Protein AF-A0A539DRM1-F1 (afdb_monomer_lite)

Sequence (73 aa):
MKYVLVDRYLELVPGEHATAVKNVPLGEDYHAAPCLEPAYPPSLLMETMAQAAGMLIAVTFDFQRKTVFAKIE

Structure (mmCIF, N/CA/C/O backbone):
data_AF-A0A539DRM1-F1
#
_entry.id   AF-A0A539DRM1-F1
#
loop_
_atom_site.group_PDB
_atom_site.id
_atom_site.type_symbol
_atom_site.label_atom_id
_atom_site.label_alt_id
_atom_site.label_comp_id
_atom_site.label_asym_id
_atom_site.label_entity_id
_atom_site.label_seq_id
_atom_site.pdbx_PDB_ins_code
_atom_site.Cartn_x
_atom_site.Cartn_y
_atom_site.Cartn_z
_atom_site.occupancy
_atom_site.B_iso_or_equiv
_atom_site.auth_seq_id
_atom_site.auth_comp_id
_atom_site.auth_asym_id
_atom_site.auth_atom_id
_atom_site.pdbx_PDB_model_num
ATOM 1 N N . MET A 1 1 ? 3.732 15.191 -8.034 1.00 41.53 1 MET A N 1
ATOM 2 C CA . MET A 1 1 ? 3.329 14.351 -6.888 1.00 41.53 1 MET A CA 1
ATOM 3 C C . MET A 1 1 ? 4.173 13.081 -6.913 1.00 41.53 1 MET A C 1
ATOM 5 O O . MET A 1 1 ? 3.757 12.094 -7.492 1.00 41.53 1 MET A O 1
ATOM 9 N N . LYS A 1 2 ? 5.402 13.127 -6.386 1.00 57.97 2 LYS A N 1
ATOM 10 C CA . LYS A 1 2 ? 6.162 11.907 -6.051 1.00 57.97 2 LYS A CA 1
ATOM 11 C C . LYS A 1 2 ? 5.655 11.451 -4.672 1.00 57.97 2 LYS A C 1
ATOM 13 O O . LYS A 1 2 ? 5.210 12.314 -3.928 1.00 57.97 2 LYS A O 1
ATOM 18 N N . TYR A 1 3 ? 5.707 10.168 -4.329 1.00 73.50 3 TYR A N 1
ATOM 19 C CA . TYR A 1 3 ? 5.481 9.596 -2.979 1.00 73.50 3 TYR A CA 1
ATOM 20 C C . TYR A 1 3 ? 4.121 8.963 -2.620 1.00 73.50 3 TYR A C 1
ATOM 22 O O . TYR A 1 3 ? 4.060 8.369 -1.549 1.00 73.50 3 TYR A O 1
ATOM 30 N N . VAL A 1 4 ? 3.081 8.965 -3.466 1.00 89.50 4 VAL A N 1
ATOM 31 C CA . VAL A 1 4 ? 1.947 8.024 -3.284 1.00 89.50 4 VAL A CA 1
ATOM 32 C C . VAL A 1 4 ? 2.180 6.826 -4.191 1.00 89.50 4 VAL A C 1
ATOM 34 O O . VAL A 1 4 ? 2.213 6.987 -5.409 1.00 89.50 4 VAL A O 1
ATOM 37 N N . LEU A 1 5 ? 2.405 5.651 -3.602 1.00 93.25 5 LEU A N 1
ATOM 38 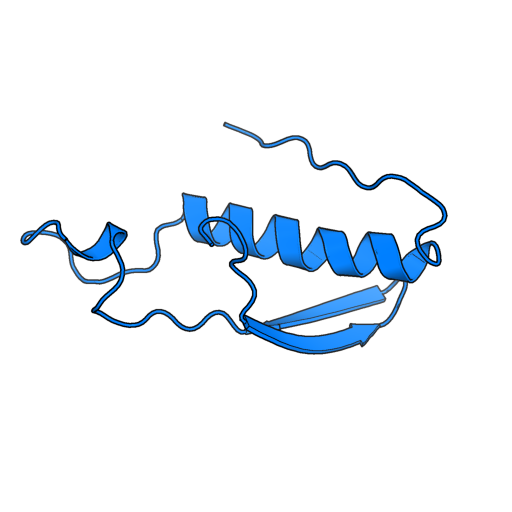C CA . LEU A 1 5 ? 2.699 4.430 -4.356 1.00 93.25 5 LEU A CA 1
ATOM 39 C C . LEU A 1 5 ? 1.465 3.544 -4.527 1.00 93.25 5 LEU A C 1
ATOM 41 O O . LEU A 1 5 ? 1.324 2.891 -5.551 1.00 93.25 5 LEU A O 1
ATOM 45 N N . VAL A 1 6 ? 0.560 3.509 -3.552 1.00 95.75 6 VAL A N 1
ATOM 46 C CA . VAL A 1 6 ? -0.656 2.695 -3.661 1.00 95.75 6 VAL A CA 1
ATOM 47 C C . VAL A 1 6 ? -1.654 3.364 -4.607 1.00 95.75 6 VAL A C 1
ATOM 49 O O . VAL A 1 6 ? -2.121 4.465 -4.322 1.00 95.75 6 VAL A O 1
ATOM 52 N N . ASP A 1 7 ? -2.027 2.684 -5.691 1.00 95.62 7 ASP A N 1
ATOM 53 C CA . ASP A 1 7 ? -2.976 3.223 -6.674 1.00 95.62 7 ASP A CA 1
ATOM 54 C C . ASP A 1 7 ? -4.432 2.958 -6.276 1.00 95.62 7 ASP A C 1
ATOM 56 O O . ASP A 1 7 ? -5.323 3.765 -6.551 1.00 95.62 7 ASP A O 1
ATOM 60 N N . ARG A 1 8 ? -4.703 1.800 -5.658 1.00 96.94 8 ARG A N 1
ATOM 61 C CA . ARG A 1 8 ? -6.057 1.402 -5.249 1.00 96.94 8 ARG A CA 1
ATOM 62 C C . ARG A 1 8 ? -6.037 0.402 -4.100 1.00 96.94 8 ARG A C 1
ATOM 64 O O . ARG A 1 8 ? -5.267 -0.548 -4.135 1.00 96.94 8 ARG A O 1
ATOM 71 N N . TYR A 1 9 ? -6.958 0.553 -3.152 1.00 97.62 9 TYR A N 1
ATOM 72 C CA . TYR A 1 9 ? -7.309 -0.500 -2.195 1.00 97.62 9 TYR A CA 1
ATOM 73 C C . TYR A 1 9 ? -8.498 -1.300 -2.735 1.00 97.62 9 TYR A C 1
ATOM 75 O O . TYR A 1 9 ? -9.491 -0.715 -3.166 1.00 97.62 9 TYR A O 1
ATOM 83 N N . LEU A 1 10 ? -8.372 -2.624 -2.752 1.00 98.25 10 LEU A N 1
ATOM 84 C CA . LEU A 1 10 ? -9.459 -3.559 -3.055 1.00 98.25 10 LEU A CA 1
ATOM 85 C C . LEU A 1 10 ? -10.222 -3.919 -1.780 1.00 98.25 10 LEU A C 1
ATOM 87 O O . LEU A 1 10 ? -11.447 -3.955 -1.787 1.00 98.25 10 LEU A O 1
ATOM 91 N N . GLU A 1 11 ? -9.485 -4.122 -0.688 1.00 98.12 11 GLU A N 1
ATOM 92 C CA . GLU A 1 11 ? -10.021 -4.405 0.641 1.00 98.12 11 GLU A CA 1
ATOM 93 C C . GLU A 1 11 ? -9.264 -3.582 1.681 1.00 98.12 11 GLU A C 1
ATOM 95 O O . GLU A 1 11 ? -8.055 -3.358 1.563 1.00 98.12 11 GLU A O 1
ATOM 100 N N . LEU A 1 12 ? -9.986 -3.126 2.700 1.00 97.75 12 LEU A N 1
ATOM 101 C CA . LEU A 1 12 ? -9.440 -2.367 3.817 1.00 97.75 12 LEU A CA 1
ATOM 102 C C . LEU A 1 12 ? -10.296 -2.655 5.054 1.00 97.75 12 LEU A C 1
ATOM 104 O O . LEU A 1 12 ? -11.254 -1.936 5.332 1.00 97.75 12 LEU A O 1
ATOM 108 N N . VAL A 1 13 ? -9.985 -3.754 5.740 1.00 98.31 13 VAL A N 1
ATOM 109 C CA . VAL A 1 13 ? -10.726 -4.254 6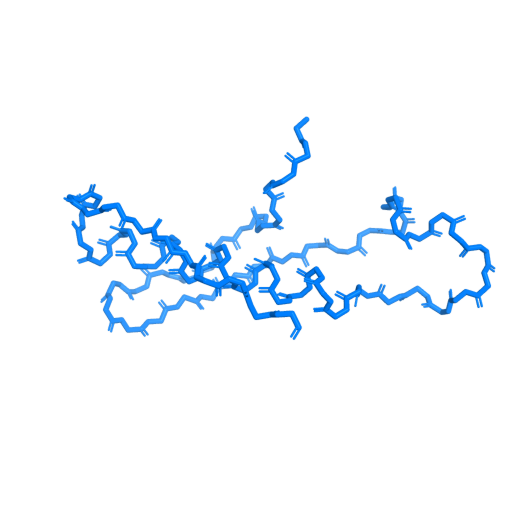.903 1.00 98.31 13 VAL A CA 1
ATOM 110 C C . VAL A 1 13 ? -10.014 -3.786 8.178 1.00 98.31 13 VAL A C 1
ATOM 112 O O . VAL A 1 13 ? -8.920 -4.273 8.471 1.00 98.31 13 VAL A O 1
ATOM 115 N N . PRO A 1 14 ? -10.580 -2.824 8.934 1.00 97.50 14 PRO A N 1
ATOM 116 C CA . PRO A 1 14 ? -9.903 -2.218 10.081 1.00 97.50 14 PRO A CA 1
ATOM 117 C C . PRO A 1 14 ? -9.531 -3.258 11.146 1.00 97.50 14 PRO A C 1
ATOM 119 O O . PRO A 1 14 ? -10.367 -4.053 11.557 1.00 97.50 14 PRO A O 1
ATOM 122 N N . GLY A 1 15 ? -8.282 -3.237 11.611 1.00 96.25 15 GLY A N 1
ATOM 123 C CA . GLY A 1 15 ? -7.760 -4.174 12.610 1.00 96.25 15 GLY A CA 1
ATOM 124 C C . GLY A 1 15 ? -7.393 -5.564 12.081 1.00 96.25 15 GLY A C 1
ATOM 125 O O . GLY A 1 15 ? -6.855 -6.358 12.849 1.00 96.25 15 GLY A O 1
ATOM 126 N N . GLU A 1 16 ? -7.632 -5.845 10.796 1.00 97.88 16 GLU A N 1
ATOM 127 C CA . GLU A 1 16 ? -7.422 -7.170 10.203 1.00 97.88 16 GLU A CA 1
ATOM 128 C C . GLU A 1 16 ? -6.422 -7.118 9.043 1.00 97.88 16 GLU A C 1
ATOM 130 O O . GLU A 1 16 ? -5.251 -7.464 9.219 1.00 97.88 16 GLU A O 1
ATOM 135 N N . HIS A 1 17 ? -6.844 -6.665 7.857 1.00 97.50 17 HIS A N 1
ATOM 136 C CA . HIS A 1 17 ? -6.001 -6.678 6.660 1.00 97.50 17 HIS A CA 1
ATOM 137 C C . HIS A 1 17 ? -6.350 -5.584 5.652 1.00 97.50 17 HIS A C 1
ATOM 139 O O . HIS A 1 17 ? -7.413 -4.965 5.675 1.00 97.50 17 HIS A O 1
ATOM 145 N N . ALA A 1 18 ? -5.426 -5.371 4.718 1.00 98.00 18 ALA A N 1
ATOM 146 C CA . ALA A 1 18 ? -5.635 -4.545 3.542 1.00 98.00 18 ALA A CA 1
ATOM 147 C C . ALA A 1 18 ? -5.096 -5.262 2.305 1.00 98.00 18 ALA A C 1
ATOM 149 O O . ALA A 1 18 ? -4.022 -5.864 2.338 1.00 98.00 18 ALA A O 1
ATOM 150 N N . THR A 1 19 ? -5.818 -5.146 1.197 1.00 98.19 19 THR A N 1
ATOM 151 C CA . THR A 1 19 ? -5.386 -5.627 -0.116 1.00 98.19 19 THR A CA 1
ATOM 152 C C . THR A 1 19 ? -5.348 -4.443 -1.062 1.00 98.19 19 THR A C 1
ATOM 154 O O . THR A 1 19 ? -6.343 -3.736 -1.219 1.00 98.19 19 THR A O 1
ATOM 157 N N . ALA A 1 20 ? -4.199 -4.209 -1.690 1.00 97.81 20 ALA A N 1
ATOM 158 C CA . ALA A 1 20 ? -3.956 -3.025 -2.499 1.00 97.81 20 ALA A CA 1
ATOM 159 C C . ALA A 1 20 ? -3.244 -3.355 -3.815 1.00 97.81 20 ALA A C 1
ATOM 161 O O . ALA A 1 20 ? -2.604 -4.394 -3.955 1.00 97.81 20 ALA A O 1
ATOM 162 N N . VAL A 1 21 ? -3.363 -2.445 -4.778 1.00 97.44 21 VAL A N 1
ATOM 163 C CA . VAL A 1 21 ? -2.804 -2.543 -6.125 1.00 97.44 21 VAL A CA 1
ATOM 164 C C . VAL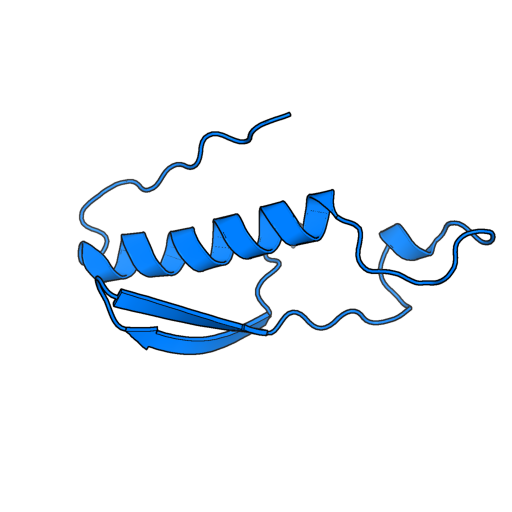 A 1 21 ? -1.805 -1.409 -6.343 1.00 97.44 21 VAL A C 1
ATOM 166 O O . VAL A 1 21 ? -2.118 -0.241 -6.099 1.00 97.44 21 VAL A O 1
ATOM 169 N N . LYS A 1 22 ? -0.625 -1.774 -6.851 1.00 94.38 22 LYS A N 1
ATOM 170 C CA . LYS A 1 22 ? 0.368 -0.884 -7.462 1.00 94.38 22 LYS A CA 1
ATOM 171 C C . LYS A 1 22 ? 0.559 -1.323 -8.907 1.00 94.38 22 LYS A C 1
ATOM 173 O O . LYS A 1 22 ? 0.977 -2.449 -9.166 1.00 94.38 22 LYS A O 1
ATOM 178 N N . ASN A 1 23 ? 0.267 -0.432 -9.840 1.00 93.00 23 ASN A N 1
ATOM 179 C CA . ASN A 1 23 ? 0.606 -0.595 -11.241 1.00 93.00 23 ASN A CA 1
ATOM 180 C C . ASN A 1 23 ? 2.089 -0.274 -11.433 1.00 93.00 23 ASN A C 1
ATOM 182 O O . ASN A 1 23 ? 2.614 0.675 -10.849 1.00 93.00 23 ASN A O 1
ATOM 186 N N . VAL A 1 24 ? 2.751 -1.057 -12.280 1.00 90.88 24 VAL A N 1
ATOM 187 C CA . VAL A 1 24 ? 4.185 -0.939 -12.576 1.00 90.88 24 VAL A CA 1
ATOM 188 C C . VAL A 1 24 ? 4.342 -0.694 -14.082 1.00 90.88 24 VAL A C 1
ATOM 190 O O . VAL A 1 24 ? 4.656 -1.621 -14.829 1.00 90.88 24 VAL A O 1
ATOM 193 N N . PRO A 1 25 ? 4.008 0.514 -14.578 1.00 88.44 25 PRO A N 1
ATOM 194 C CA . PRO A 1 25 ? 4.140 0.816 -15.996 1.00 88.44 25 PRO A CA 1
ATOM 195 C C . PRO A 1 25 ? 5.615 0.971 -16.381 1.00 88.44 25 PRO A C 1
ATOM 197 O O . PRO A 1 25 ? 6.416 1.477 -15.605 1.00 88.44 25 PRO A O 1
ATOM 200 N N . LEU A 1 26 ? 5.957 0.620 -17.623 1.00 86.19 26 LEU A N 1
ATOM 201 C CA . LEU A 1 26 ? 7.326 0.745 -18.153 1.00 86.19 26 LEU A CA 1
ATOM 202 C C . LEU A 1 26 ? 7.845 2.193 -18.225 1.00 86.19 26 LEU A C 1
ATOM 204 O O . LEU A 1 26 ? 9.033 2.412 -18.424 1.00 86.19 26 LEU A O 1
ATOM 208 N N . GLY A 1 27 ? 6.954 3.183 -18.113 1.00 86.94 27 GLY A N 1
ATOM 209 C CA . GLY A 1 27 ? 7.301 4.606 -18.138 1.00 86.94 27 GLY A CA 1
ATOM 210 C C . GLY A 1 27 ? 7.785 5.169 -16.799 1.00 86.94 27 GLY A C 1
ATOM 211 O O . GLY A 1 27 ? 7.893 6.385 -16.674 1.00 86.94 27 GLY A O 1
ATOM 212 N N . GLU A 1 28 ? 8.005 4.330 -15.788 1.00 86.81 28 GLU A N 1
ATOM 213 C CA . GLU A 1 28 ? 8.444 4.769 -14.463 1.00 86.81 28 GLU A CA 1
ATOM 214 C C . GLU A 1 28 ? 9.934 5.138 -14.428 1.00 86.81 28 GLU A C 1
ATOM 216 O O . GLU A 1 28 ? 10.770 4.506 -15.074 1.00 86.81 28 GLU A O 1
ATOM 221 N N . ASP A 1 29 ? 10.286 6.131 -13.601 1.00 85.12 29 ASP A N 1
ATOM 222 C CA . ASP A 1 29 ? 11.658 6.658 -13.483 1.00 85.12 29 ASP A CA 1
ATOM 223 C C . ASP A 1 29 ? 12.690 5.555 -13.161 1.00 85.12 29 ASP A C 1
ATOM 225 O O . ASP A 1 29 ? 13.833 5.607 -13.613 1.00 85.12 29 ASP A O 1
ATOM 229 N N . TYR A 1 30 ? 12.303 4.540 -12.380 1.00 84.44 30 TYR A N 1
ATOM 230 C CA . TYR A 1 30 ? 13.188 3.436 -11.987 1.00 84.44 30 TYR A CA 1
ATOM 231 C C . TYR A 1 30 ? 13.453 2.422 -13.112 1.00 84.44 30 TYR A C 1
ATOM 233 O O . TYR A 1 30 ? 14.328 1.571 -12.963 1.00 84.44 30 TYR A O 1
ATOM 241 N N . HIS A 1 31 ? 12.755 2.528 -14.245 1.00 84.62 31 HIS A N 1
ATOM 242 C CA . HIS A 1 31 ? 13.041 1.779 -15.474 1.00 84.62 31 HIS A CA 1
ATOM 243 C C . HIS A 1 31 ? 13.910 2.561 -16.467 1.00 84.62 31 HIS A C 1
ATOM 245 O O . HIS A 1 31 ? 14.239 2.040 -17.527 1.00 84.62 31 HIS A O 1
ATOM 251 N N . ALA A 1 32 ? 14.340 3.786 -16.138 1.00 79.56 32 ALA A N 1
ATOM 252 C CA . ALA A 1 32 ? 15.168 4.603 -17.029 1.00 79.56 32 ALA A CA 1
ATOM 253 C C . ALA A 1 32 ? 16.575 4.020 -17.289 1.00 79.56 32 ALA A C 1
ATOM 255 O O . ALA A 1 32 ? 17.259 4.453 -18.218 1.00 79.56 32 ALA A O 1
ATOM 256 N N . ALA A 1 33 ? 17.025 3.052 -16.481 1.00 73.56 33 ALA A N 1
ATOM 257 C CA . ALA A 1 33 ? 18.298 2.368 -16.675 1.00 73.56 33 ALA A CA 1
ATOM 258 C C . ALA A 1 33 ? 18.161 1.251 -17.739 1.00 73.56 33 ALA A C 1
ATOM 260 O O . ALA A 1 33 ? 17.438 0.283 -17.511 1.00 73.56 33 ALA A O 1
ATOM 261 N N . PRO A 1 34 ? 18.883 1.324 -18.873 1.00 63.47 34 PRO A N 1
ATOM 262 C CA . PRO A 1 34 ? 18.654 0.471 -20.048 1.00 63.47 34 PRO A CA 1
ATOM 263 C C . PRO A 1 34 ? 19.067 -1.009 -19.905 1.00 63.47 34 PRO A C 1
ATOM 265 O O . PRO A 1 34 ? 18.967 -1.757 -20.874 1.00 63.47 34 PRO A O 1
ATOM 268 N N . CYS A 1 35 ? 19.571 -1.443 -18.748 1.00 61.34 35 CYS A N 1
ATOM 269 C CA . CYS A 1 35 ? 20.298 -2.711 -18.598 1.00 61.34 35 CYS A CA 1
ATOM 270 C C . CYS A 1 35 ? 19.758 -3.663 -17.516 1.00 61.34 35 CYS A C 1
ATOM 272 O O . CYS A 1 35 ? 20.362 -4.709 -17.286 1.00 61.34 35 CYS A O 1
ATOM 274 N N . LEU A 1 36 ? 18.630 -3.345 -16.881 1.00 64.50 36 LEU A N 1
ATOM 275 C CA . LEU A 1 36 ? 17.951 -4.247 -15.949 1.00 64.50 36 LEU A CA 1
ATOM 276 C C . LEU A 1 36 ? 16.644 -4.737 -16.566 1.00 64.50 36 LEU A C 1
ATOM 278 O O . LEU A 1 36 ? 15.912 -3.963 -17.182 1.00 64.50 36 LEU A O 1
ATOM 282 N N . GLU A 1 37 ? 16.353 -6.024 -16.390 1.00 74.00 37 GLU A N 1
ATOM 283 C CA . GLU A 1 37 ? 15.027 -6.558 -16.683 1.00 74.00 37 GLU A CA 1
ATOM 284 C C . GLU A 1 37 ? 13.989 -5.728 -15.906 1.00 74.00 37 GLU A C 1
ATOM 286 O O . GLU A 1 37 ? 14.198 -5.470 -14.713 1.00 74.00 37 GLU A O 1
ATOM 291 N N . PRO A 1 38 ? 12.925 -5.228 -16.562 1.00 76.62 38 PRO A N 1
ATOM 292 C CA . PRO A 1 38 ? 11.995 -4.305 -15.930 1.00 76.62 38 PRO A CA 1
ATOM 293 C C . PRO A 1 38 ? 11.271 -5.009 -14.782 1.00 76.62 38 PRO A C 1
ATOM 295 O O . PRO A 1 38 ? 10.343 -5.788 -14.980 1.00 76.62 38 PRO A O 1
ATOM 298 N N . ALA A 1 39 ? 11.705 -4.711 -13.562 1.00 84.38 39 ALA A N 1
ATOM 299 C CA . ALA A 1 39 ? 11.144 -5.233 -12.328 1.00 84.38 39 ALA A CA 1
ATOM 300 C C . ALA A 1 39 ? 10.747 -4.078 -11.409 1.00 84.38 39 ALA A C 1
ATOM 302 O O . ALA A 1 39 ? 11.282 -2.971 -11.509 1.00 84.38 39 ALA A O 1
ATOM 303 N N . TYR A 1 40 ? 9.799 -4.328 -10.505 1.00 90.62 40 TYR A N 1
ATOM 304 C CA . TYR A 1 40 ? 9.489 -3.367 -9.454 1.00 90.62 40 TYR A CA 1
ATOM 305 C C . TYR A 1 40 ? 10.592 -3.415 -8.386 1.00 90.62 40 TYR A C 1
ATOM 307 O O . TYR A 1 40 ? 10.838 -4.495 -7.840 1.00 90.62 40 TYR A O 1
ATOM 315 N N . PRO A 1 41 ? 11.280 -2.299 -8.077 1.00 89.94 41 PRO A N 1
ATOM 316 C CA . PRO A 1 41 ? 12.378 -2.310 -7.118 1.00 89.94 41 PRO A CA 1
ATOM 317 C C . PRO A 1 41 ? 11.933 -2.828 -5.740 1.00 89.94 41 PRO A C 1
ATOM 319 O O . PRO A 1 41 ? 10.935 -2.332 -5.208 1.00 89.94 41 PRO A O 1
ATOM 322 N N . PRO A 1 42 ? 12.679 -3.750 -5.100 1.00 89.94 42 PRO A N 1
ATOM 323 C CA . PRO A 1 42 ? 12.318 -4.281 -3.782 1.00 89.94 42 PRO A CA 1
ATOM 324 C C . PRO A 1 42 ? 12.145 -3.199 -2.706 1.00 89.94 42 PRO A C 1
ATOM 326 O O . PRO A 1 42 ? 11.250 -3.284 -1.870 1.00 89.94 42 PRO A O 1
ATOM 329 N N . SER A 1 43 ? 12.951 -2.135 -2.754 1.00 89.38 43 SER A N 1
ATOM 330 C CA . SER A 1 43 ? 12.829 -0.991 -1.842 1.00 89.38 43 SER A CA 1
ATOM 331 C C . SER A 1 43 ? 11.521 -0.213 -2.034 1.00 89.38 43 SER A C 1
ATOM 333 O O . SER A 1 43 ? 10.925 0.238 -1.055 1.00 89.38 43 SER A O 1
ATOM 335 N N . LEU A 1 44 ? 11.040 -0.085 -3.277 1.00 90.88 44 LEU A N 1
ATOM 336 C CA . LEU A 1 44 ? 9.744 0.524 -3.577 1.00 90.88 44 LEU A CA 1
ATOM 337 C C . LEU A 1 44 ? 8.587 -0.404 -3.215 1.00 90.88 44 LEU A C 1
ATOM 339 O O . LEU A 1 44 ? 7.555 0.082 -2.757 1.00 90.88 44 LEU A O 1
ATOM 343 N N . LEU A 1 45 ? 8.754 -1.722 -3.348 1.00 91.88 45 LEU A N 1
ATOM 344 C CA . LEU A 1 45 ? 7.787 -2.698 -2.844 1.00 91.88 45 LEU A CA 1
ATOM 345 C C . LEU A 1 45 ? 7.589 -2.551 -1.335 1.00 91.88 45 LEU A C 1
ATOM 347 O O . LEU A 1 45 ? 6.454 -2.379 -0.893 1.00 91.88 45 LEU A O 1
ATOM 351 N N . MET A 1 46 ? 8.681 -2.520 -0.569 1.00 92.19 46 MET A N 1
ATOM 352 C CA . MET A 1 46 ? 8.633 -2.319 0.882 1.00 92.19 46 MET A CA 1
ATOM 353 C C . MET A 1 46 ? 7.965 -0.995 1.260 1.00 92.19 46 MET A C 1
ATOM 355 O O . MET A 1 46 ? 7.101 -0.967 2.132 1.00 92.19 46 MET A O 1
ATOM 359 N N . GLU A 1 47 ? 8.302 0.094 0.569 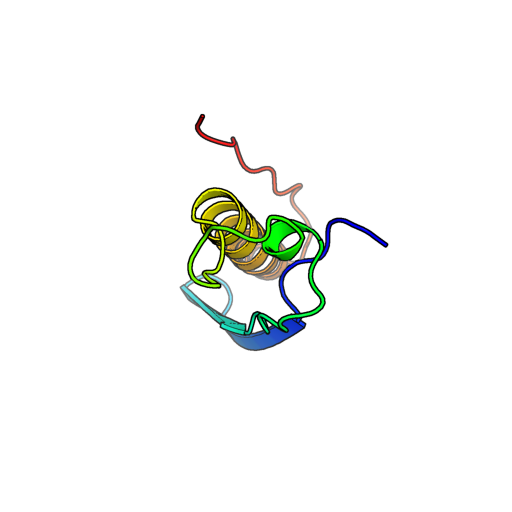1.00 91.81 47 GLU A N 1
ATOM 360 C CA . GLU A 1 47 ? 7.659 1.394 0.783 1.00 91.81 47 GLU A CA 1
ATOM 361 C C . GLU A 1 47 ? 6.155 1.350 0.459 1.00 91.81 47 GLU A C 1
ATOM 363 O O . GLU A 1 47 ? 5.338 1.862 1.218 1.00 91.81 47 GLU A O 1
ATOM 368 N N . THR A 1 48 ? 5.764 0.691 -0.635 1.00 94.00 48 THR A N 1
ATOM 369 C CA . THR A 1 48 ? 4.353 0.554 -1.038 1.00 94.00 48 THR A CA 1
ATOM 370 C C . THR A 1 48 ? 3.562 -0.227 0.006 1.00 94.00 48 THR A C 1
ATOM 372 O O . THR A 1 48 ? 2.457 0.170 0.374 1.00 94.00 48 THR A O 1
ATOM 375 N N . MET A 1 49 ? 4.140 -1.314 0.521 1.00 94.31 49 MET A N 1
ATOM 376 C CA . MET A 1 49 ? 3.548 -2.108 1.596 1.00 94.31 49 MET A CA 1
ATOM 377 C C . MET A 1 49 ? 3.432 -1.303 2.893 1.00 94.31 49 MET A C 1
ATOM 379 O O . MET A 1 49 ? 2.389 -1.349 3.542 1.00 94.31 49 MET A O 1
ATOM 383 N N . ALA A 1 50 ? 4.459 -0.527 3.250 1.00 93.56 50 ALA A N 1
ATOM 384 C CA . ALA A 1 50 ? 4.420 0.348 4.419 1.00 93.56 50 ALA A CA 1
ATOM 385 C C . ALA A 1 50 ? 3.310 1.405 4.295 1.00 93.56 50 ALA A C 1
ATOM 387 O O . ALA A 1 50 ? 2.559 1.625 5.243 1.00 93.56 50 ALA A O 1
ATOM 388 N N . GLN A 1 51 ? 3.133 2.005 3.115 1.00 93.75 51 GLN A N 1
ATOM 389 C CA . GLN A 1 51 ? 2.033 2.939 2.861 1.00 93.75 51 GLN A CA 1
ATOM 390 C C . GLN A 1 51 ? 0.658 2.260 2.951 1.00 93.75 51 GLN A C 1
ATOM 392 O O . GLN A 1 51 ? -0.255 2.824 3.560 1.00 93.75 51 GLN A O 1
ATOM 397 N N . ALA A 1 52 ? 0.51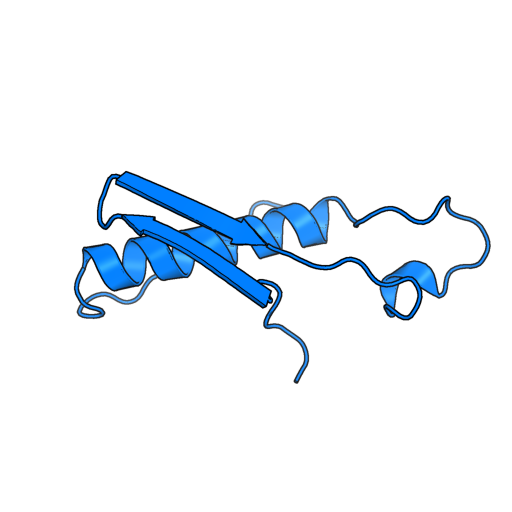8 1.042 2.414 1.00 95.69 52 ALA A N 1
ATOM 398 C CA . ALA A 1 52 ? -0.708 0.249 2.516 1.00 95.69 52 ALA A CA 1
ATOM 399 C C . ALA A 1 52 ? -1.080 -0.066 3.974 1.00 95.69 52 ALA A C 1
ATOM 401 O O . ALA A 1 52 ? -2.210 0.176 4.405 1.00 95.69 52 ALA A O 1
ATOM 402 N N . ALA A 1 53 ? -0.106 -0.530 4.759 1.00 94.75 53 ALA A N 1
ATOM 403 C CA . ALA A 1 53 ? -0.263 -0.747 6.194 1.00 94.75 53 ALA A CA 1
ATOM 404 C C . ALA A 1 53 ? -0.563 0.565 6.941 1.00 94.75 53 ALA A C 1
ATOM 406 O O . ALA A 1 53 ? -1.329 0.575 7.902 1.00 94.75 53 ALA A O 1
ATOM 407 N N . GLY A 1 54 ? -0.009 1.687 6.476 1.00 94.69 54 GLY A N 1
ATOM 408 C CA . GLY A 1 54 ? -0.278 3.029 6.993 1.00 94.69 54 GLY A CA 1
ATOM 409 C C . GLY A 1 54 ? -1.730 3.398 6.984 1.00 94.69 54 GLY A C 1
ATOM 410 O O . GLY A 1 54 ? -2.268 3.802 8.017 1.00 94.69 54 GLY A O 1
ATOM 411 N N . MET A 1 55 ? -2.360 3.209 5.833 1.00 95.56 55 MET A N 1
ATOM 412 C CA . MET A 1 55 ? -3.783 3.449 5.699 1.00 95.56 55 MET A CA 1
ATOM 413 C C . MET A 1 55 ? -4.591 2.491 6.578 1.00 95.56 55 MET A C 1
ATOM 415 O O . MET A 1 55 ? -5.495 2.943 7.274 1.00 95.56 55 MET A O 1
ATOM 419 N N . LEU A 1 56 ? -4.237 1.200 6.616 1.00 97.06 56 LEU A N 1
ATOM 420 C CA . LEU A 1 56 ? -4.915 0.223 7.474 1.00 97.06 56 LEU A CA 1
ATOM 421 C C . LEU A 1 56 ? -4.889 0.640 8.948 1.00 97.06 56 LEU A C 1
ATOM 423 O O . LEU A 1 56 ? -5.937 0.695 9.588 1.00 97.06 56 LEU A O 1
ATOM 427 N N . ILE A 1 57 ? -3.717 0.982 9.485 1.00 96.06 57 ILE A N 1
ATOM 428 C CA . ILE A 1 57 ? -3.575 1.427 10.877 1.00 96.06 57 ILE A CA 1
ATOM 429 C C . ILE A 1 57 ? -4.340 2.733 11.101 1.00 96.06 57 ILE A C 1
ATOM 431 O O . ILE A 1 57 ? -5.038 2.866 12.104 1.00 96.06 57 ILE A O 1
ATOM 435 N N . ALA A 1 58 ? -4.240 3.688 10.173 1.00 95.62 58 ALA A N 1
ATOM 436 C CA . ALA A 1 58 ? -4.938 4.962 10.292 1.00 95.62 58 ALA A CA 1
ATOM 437 C C . ALA A 1 58 ? -6.458 4.762 10.396 1.00 95.62 58 ALA A C 1
ATOM 439 O O . ALA A 1 58 ? -7.067 5.278 11.329 1.00 95.62 58 ALA A O 1
ATOM 440 N N . VAL A 1 59 ? -7.051 3.948 9.516 1.00 96.19 59 VAL A N 1
ATOM 441 C CA . VAL A 1 59 ? -8.486 3.625 9.556 1.00 96.19 59 VAL A CA 1
ATOM 442 C C . VAL A 1 59 ? -8.848 2.810 10.802 1.00 96.19 59 VAL A C 1
ATOM 444 O O . VAL A 1 59 ? -9.876 3.068 11.418 1.00 96.19 59 VAL A O 1
ATOM 447 N N . THR A 1 60 ? -7.989 1.879 11.231 1.00 97.00 60 THR A N 1
ATOM 448 C CA . THR A 1 60 ? -8.189 1.084 12.462 1.00 97.00 60 THR A CA 1
ATOM 449 C C . THR A 1 60 ? -8.361 1.959 13.703 1.00 97.00 60 THR A C 1
ATOM 451 O O . THR A 1 60 ? -9.128 1.619 14.599 1.00 97.00 60 THR A O 1
ATOM 454 N N . PHE A 1 61 ? -7.677 3.102 13.751 1.00 96.38 61 PHE A N 1
ATOM 455 C CA . PHE A 1 61 ? -7.776 4.064 14.849 1.00 96.38 61 PHE A CA 1
ATOM 456 C C . PHE A 1 61 ? -8.621 5.297 14.506 1.00 96.38 61 PHE A C 1
ATOM 458 O O . PHE A 1 61 ? -8.473 6.319 15.176 1.00 96.38 61 PHE A O 1
ATOM 465 N N . ASP A 1 62 ? -9.462 5.232 13.467 1.00 96.00 62 ASP A N 1
ATOM 466 C CA . ASP A 1 62 ? -10.309 6.340 12.995 1.00 96.00 62 ASP A CA 1
ATOM 467 C C . ASP A 1 62 ? -9.545 7.675 12.866 1.00 96.00 62 ASP A C 1
ATOM 469 O O . ASP A 1 62 ? -9.985 8.747 13.284 1.00 96.00 62 ASP A O 1
ATOM 473 N N . PHE A 1 63 ? -8.310 7.583 12.365 1.00 95.25 63 PHE A N 1
ATOM 474 C CA . PHE A 1 63 ? -7.367 8.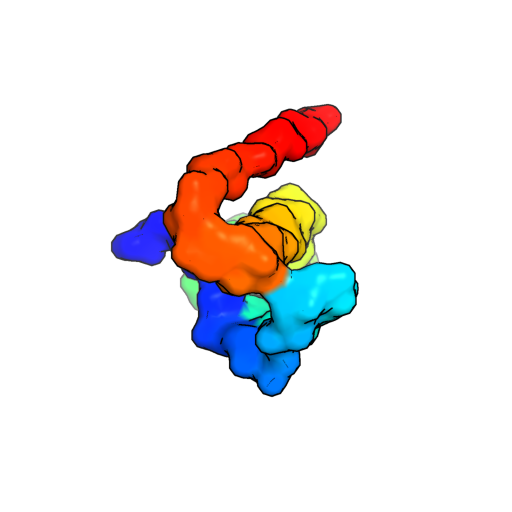689 12.180 1.00 95.25 63 PHE A CA 1
ATOM 475 C C . PHE A 1 63 ? -7.035 9.489 13.458 1.00 95.25 63 PHE A C 1
ATOM 477 O O . PHE A 1 63 ? -6.388 10.534 13.387 1.00 95.25 63 PHE A O 1
ATOM 484 N N . GLN A 1 64 ? -7.383 8.983 14.647 1.00 96.25 64 GLN A N 1
ATOM 485 C CA . GLN A 1 64 ? -7.126 9.631 15.942 1.00 96.25 64 GLN A CA 1
ATOM 486 C C . GLN A 1 64 ? -5.669 9.497 16.411 1.00 96.25 64 GLN A C 1
ATOM 488 O O . GLN A 1 64 ? -5.266 10.061 17.431 1.00 96.25 64 GLN A O 1
ATOM 493 N N . ARG A 1 65 ? -4.853 8.714 15.699 1.00 91.00 65 ARG A N 1
ATOM 494 C CA . ARG A 1 65 ? -3.449 8.449 16.027 1.00 91.00 65 ARG A CA 1
ATOM 495 C C . ARG A 1 65 ? -2.573 8.802 14.836 1.00 91.00 65 ARG A C 1
ATOM 497 O O . ARG A 1 65 ? -2.905 8.503 13.694 1.00 91.00 65 ARG A O 1
ATOM 504 N N . LYS A 1 66 ? -1.417 9.407 15.114 1.00 86.81 66 LYS A N 1
ATOM 505 C CA . LYS A 1 66 ? -0.378 9.591 14.099 1.00 86.81 66 LYS A CA 1
ATOM 506 C C . LYS A 1 66 ? 0.290 8.245 13.836 1.00 86.81 66 LYS A C 1
ATOM 508 O O . LYS A 1 66 ? 0.952 7.711 14.724 1.00 86.81 66 LYS A O 1
ATOM 513 N N . THR A 1 67 ? 0.121 7.724 12.629 1.00 84.19 67 THR A N 1
ATOM 514 C CA . THR A 1 67 ? 0.814 6.519 12.171 1.00 84.19 67 THR A CA 1
ATOM 515 C C . THR A 1 67 ? 2.175 6.914 11.608 1.00 84.19 67 THR A C 1
ATOM 517 O O . THR A 1 67 ? 2.261 7.784 10.743 1.00 84.19 67 THR A O 1
ATOM 520 N N . VAL A 1 68 ? 3.240 6.289 12.105 1.00 83.31 68 VAL A N 1
ATOM 521 C CA . VAL A 1 68 ? 4.611 6.471 11.614 1.00 83.31 68 VAL A CA 1
ATOM 522 C C . VAL A 1 68 ? 5.225 5.090 11.455 1.00 83.31 68 VAL A C 1
ATOM 524 O O . VAL A 1 68 ? 5.112 4.264 12.360 1.00 83.31 68 VAL A O 1
ATOM 527 N N . PHE A 1 69 ? 5.886 4.849 10.326 1.00 77.69 69 PHE A N 1
ATOM 528 C CA . PHE A 1 69 ? 6.666 3.635 10.112 1.00 77.69 69 PHE A CA 1
ATOM 529 C C . PHE A 1 69 ? 8.141 3.937 10.305 1.00 77.69 69 PHE A C 1
ATOM 531 O O . PHE A 1 69 ? 8.659 4.907 9.752 1.00 77.69 69 PHE A O 1
ATOM 538 N N . ALA A 1 70 ? 8.818 3.087 11.071 1.00 73.62 70 ALA A N 1
ATOM 539 C CA . ALA A 1 70 ? 10.266 3.033 11.036 1.00 73.62 70 ALA A CA 1
ATOM 540 C C . ALA A 1 70 ? 10.666 2.289 9.759 1.00 73.62 70 ALA A C 1
ATOM 542 O O . ALA A 1 70 ? 10.287 1.132 9.565 1.00 73.62 70 ALA A O 1
ATOM 543 N N . LYS A 1 71 ? 11.391 2.967 8.871 1.00 66.69 71 LYS A N 1
ATOM 544 C CA . LYS A 1 71 ? 11.981 2.328 7.699 1.00 66.69 71 LYS A CA 1
ATOM 545 C C . LYS A 1 71 ? 13.211 1.553 8.161 1.00 66.69 71 LYS A C 1
ATOM 547 O O . LYS A 1 71 ? 14.043 2.104 8.876 1.00 66.69 71 LYS A O 1
ATOM 552 N N . ILE A 1 72 ? 13.274 0.278 7.803 1.00 63.56 72 ILE A N 1
ATOM 553 C CA . ILE A 1 72 ? 14.452 -0.558 8.031 1.00 63.56 72 ILE A CA 1
ATOM 554 C C . ILE A 1 72 ? 15.327 -0.396 6.784 1.00 63.56 72 ILE A C 1
ATOM 556 O O . ILE A 1 72 ? 14.811 -0.531 5.670 1.00 63.56 72 ILE A O 1
ATOM 560 N N . GLU A 1 73 ? 16.591 -0.023 6.981 1.00 57.91 73 GLU A N 1
ATOM 561 C CA . GLU A 1 73 ? 17.615 0.048 5.927 1.00 57.91 73 GLU A CA 1
ATOM 562 C C . GLU A 1 73 ? 18.277 -1.313 5.697 1.00 57.91 73 GLU A C 1
ATOM 564 O O . GLU A 1 73 ? 18.505 -2.036 6.697 1.00 57.91 73 GLU A O 1
#

Foldseek 3Di:
DPQQQFPDWPDQDAPPDTDTDGDQDCPDPVNPDPPDDRDDDPLSVVSNVLVRVQVNPCVNVVVPDDDDDDDDD

Secondary structure (DSSP, 8-state):
--S----EEEEEETTTEEEEE----TTSGGG-STTS-----HHHHHHHHHHHHHHHHHHHTTT-S---PPPP-

Radius of gyration: 14.21 Å; chains: 1; bounding box: 31×22×36 Å

pLDDT: mean 87.76, std 12.09, range [41.53, 98.31]